Protein AF-A0A2M7NHA9-F1 (afdb_monomer_lite)

Foldseek 3Di:
DDQDDQAPDPDDPDRRNDPVCVDPVNCVVVVVVSVVNVCVVVVHFDWDFDQDPVRDTDTDGDDD

Secondary structure (DSSP, 8-state):
------TT--S-SS-TTSGGGGSHHHHHHHHHHHHHHHHHHTT---EEEEE-TTS-EEEEE---

Sequence (64 aa):
MNTAKLFGISYSNRDFSQKDAWGKNQFNSSFPASLAAYLESKNLESIYLILDENLKIQHEKITT

pLDDT: mean 88.93, std 9.09, range [48.03, 96.94]

Radius of gyration: 14.89 Å; chains: 1; bounding box: 33×32×32 Å

Structure (mmCIF, N/CA/C/O backbone):
data_AF-A0A2M7NHA9-F1
#
_entry.id   AF-A0A2M7NHA9-F1
#
loop_
_atom_site.group_PDB
_atom_site.id
_atom_site.type_symbol
_atom_site.label_atom_id
_atom_site.label_alt_id
_atom_site.label_comp_id
_atom_site.label_asym_id
_atom_site.label_entity_id
_atom_site.label_seq_id
_atom_site.pdbx_PDB_ins_code
_atom_site.Cartn_x
_atom_site.Cartn_y
_atom_site.Cartn_z
_atom_site.occupancy
_atom_site.B_iso_or_equiv
_atom_site.auth_seq_id
_atom_site.auth_comp_id
_atom_site.auth_asym_id
_atom_site.auth_atom_id
_atom_site.pdbx_PDB_model_num
ATOM 1 N N . MET A 1 1 ? 14.330 -15.404 -12.374 1.00 48.03 1 MET A N 1
ATOM 2 C CA . MET A 1 1 ? 14.891 -14.165 -11.789 1.00 48.03 1 MET A CA 1
ATOM 3 C C . MET A 1 1 ? 13.832 -13.545 -10.895 1.00 48.03 1 MET A C 1
ATOM 5 O O . MET A 1 1 ? 12.679 -13.515 -11.304 1.00 48.03 1 MET A O 1
ATOM 9 N N . ASN A 1 2 ? 14.190 -13.100 -9.689 1.00 60.97 2 ASN A N 1
ATOM 10 C CA . ASN A 1 2 ? 13.275 -12.328 -8.845 1.00 60.97 2 ASN A CA 1
ATOM 11 C C . ASN A 1 2 ? 13.246 -10.886 -9.360 1.00 60.97 2 ASN A C 1
ATOM 13 O O . ASN A 1 2 ? 14.194 -10.138 -9.143 1.00 60.97 2 ASN A O 1
ATOM 17 N N . THR A 1 3 ? 12.189 -10.513 -10.078 1.00 76.25 3 THR A N 1
ATOM 18 C CA . THR A 1 3 ? 11.956 -9.124 -10.490 1.00 76.25 3 THR A CA 1
ATOM 19 C C . THR A 1 3 ? 11.502 -8.317 -9.278 1.00 76.25 3 THR A C 1
ATOM 21 O O . THR A 1 3 ? 10.632 -8.773 -8.529 1.00 76.25 3 THR A O 1
ATOM 24 N N . ALA A 1 4 ? 12.082 -7.132 -9.073 1.00 86.62 4 ALA A N 1
ATOM 25 C CA . ALA A 1 4 ? 11.621 -6.208 -8.043 1.00 86.62 4 ALA A CA 1
ATOM 26 C C . ALA A 1 4 ? 10.133 -5.900 -8.263 1.00 86.62 4 ALA A C 1
ATOM 28 O O . ALA A 1 4 ? 9.722 -5.572 -9.375 1.00 86.62 4 ALA A O 1
ATOM 29 N N . LYS A 1 5 ? 9.322 -6.059 -7.216 1.00 91.38 5 LYS A N 1
ATOM 30 C CA 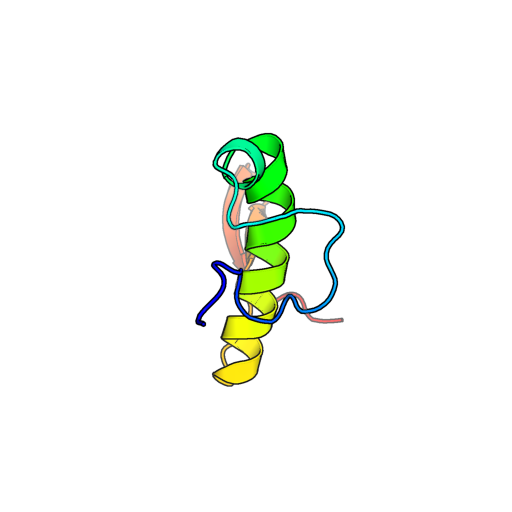. LYS A 1 5 ? 7.875 -5.830 -7.247 1.00 91.38 5 LYS A CA 1
ATOM 31 C C . LYS A 1 5 ? 7.349 -5.516 -5.857 1.00 91.38 5 LYS A C 1
ATOM 33 O O . LYS A 1 5 ? 7.939 -5.915 -4.855 1.00 91.38 5 LYS A O 1
ATOM 38 N N . LEU A 1 6 ? 6.206 -4.848 -5.820 1.00 93.88 6 LEU A N 1
ATOM 39 C CA . LEU A 1 6 ? 5.420 -4.680 -4.609 1.00 93.88 6 LEU A CA 1
ATOM 40 C C . LEU A 1 6 ? 4.525 -5.911 -4.388 1.00 93.88 6 LEU A C 1
ATOM 42 O O . LEU A 1 6 ? 3.980 -6.479 -5.335 1.00 93.88 6 LEU A O 1
ATOM 46 N N . PHE A 1 7 ? 4.409 -6.351 -3.134 1.00 95.19 7 PHE A N 1
ATOM 47 C CA . PHE A 1 7 ? 3.614 -7.516 -2.737 1.00 95.19 7 PHE A CA 1
ATOM 48 C C . PHE A 1 7 ? 2.170 -7.417 -3.252 1.00 95.19 7 PHE A C 1
ATOM 50 O O . PHE A 1 7 ? 1.579 -6.342 -3.211 1.00 95.19 7 PHE A O 1
ATOM 57 N N . GLY A 1 8 ? 1.615 -8.525 -3.751 1.00 93.81 8 GLY A N 1
ATOM 58 C CA . GLY A 1 8 ? 0.245 -8.593 -4.276 1.00 93.81 8 GLY A CA 1
ATOM 59 C C . GLY A 1 8 ? 0.019 -7.922 -5.639 1.00 93.81 8 GLY A C 1
ATOM 60 O O . GLY A 1 8 ? -0.972 -8.218 -6.302 1.00 93.81 8 GLY A O 1
ATOM 61 N N . ILE A 1 9 ? 0.939 -7.079 -6.121 1.00 92.69 9 ILE A N 1
ATOM 62 C CA . ILE A 1 9 ? 0.796 -6.383 -7.405 1.00 92.69 9 ILE A CA 1
ATOM 63 C C . ILE A 1 9 ? 1.411 -7.230 -8.524 1.00 92.69 9 ILE A C 1
ATOM 65 O O . ILE A 1 9 ? 2.629 -7.269 -8.696 1.00 92.69 9 ILE A O 1
ATOM 69 N N . SER A 1 10 ? 0.551 -7.909 -9.289 1.00 89.75 10 SER A N 1
ATOM 70 C CA . SER A 1 10 ? 0.964 -8.756 -10.425 1.00 89.75 10 SER A CA 1
ATOM 71 C C . SER A 1 10 ? 0.802 -8.076 -11.787 1.00 89.75 10 SER A C 1
ATOM 73 O O . SER A 1 10 ? 1.555 -8.374 -12.708 1.00 89.75 10 SER A O 1
ATOM 75 N N . TYR A 1 11 ? -0.141 -7.138 -11.905 1.00 89.12 11 TYR A N 1
ATOM 76 C CA . TYR A 1 11 ? -0.415 -6.397 -13.135 1.00 89.12 11 TYR A CA 1
ATOM 77 C C . TYR A 1 11 ? -0.323 -4.903 -12.841 1.00 89.1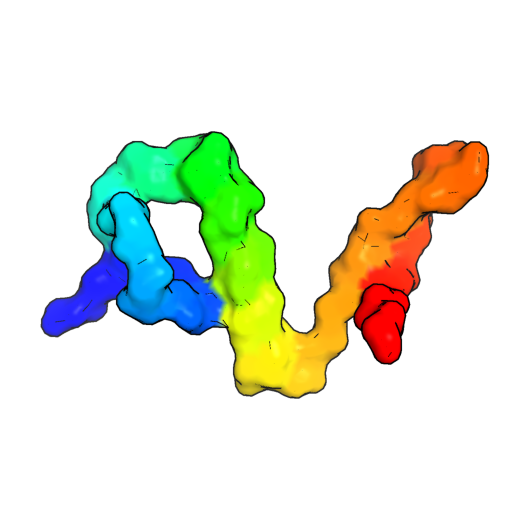2 11 TYR A C 1
ATOM 79 O O . TYR A 1 11 ? -1.181 -4.334 -12.172 1.00 89.12 11 TYR A O 1
ATOM 87 N N . SER A 1 12 ? 0.760 -4.283 -13.300 1.00 87.88 12 SER A N 1
ATOM 88 C CA . SER A 1 12 ? 1.048 -2.865 -13.102 1.00 87.88 12 SER A CA 1
ATOM 89 C C . SER A 1 12 ? 1.573 -2.287 -14.405 1.00 87.88 12 SER A C 1
ATOM 91 O O . SER A 1 12 ? 2.371 -2.920 -15.090 1.00 87.88 12 SER A O 1
ATOM 93 N N . ASN A 1 13 ? 1.173 -1.060 -14.726 1.00 88.44 13 ASN A N 1
ATOM 94 C CA . ASN A 1 13 ? 1.787 -0.281 -15.801 1.00 88.44 13 ASN A CA 1
ATOM 95 C C . ASN A 1 13 ? 3.151 0.314 -15.396 1.00 88.44 13 ASN A C 1
ATOM 97 O O . ASN A 1 13 ? 3.735 1.080 -16.157 1.00 88.44 13 ASN A O 1
ATOM 101 N N . ARG A 1 14 ? 3.641 -0.002 -14.190 1.00 89.75 14 ARG A N 1
ATOM 102 C CA . ARG A 1 14 ? 4.912 0.474 -13.635 1.00 89.75 14 ARG A CA 1
ATOM 103 C C . ARG A 1 14 ? 5.902 -0.666 -13.521 1.00 89.75 14 ARG A C 1
ATOM 105 O O . ARG A 1 14 ? 5.574 -1.717 -12.971 1.00 89.75 14 ARG A O 1
ATOM 112 N N . ASP A 1 15 ? 7.122 -0.401 -13.963 1.00 91.00 15 ASP A N 1
ATOM 113 C CA . ASP A 1 15 ? 8.254 -1.300 -13.796 1.00 91.00 15 ASP A CA 1
ATOM 114 C C . ASP A 1 15 ? 9.002 -0.973 -12.497 1.00 91.00 15 ASP A C 1
ATOM 116 O O . ASP A 1 15 ? 9.766 -0.013 -12.417 1.00 91.00 15 ASP A O 1
ATOM 120 N N . PHE A 1 16 ? 8.785 -1.793 -11.466 1.00 90.81 16 PHE A N 1
ATOM 121 C CA . PHE A 1 16 ? 9.431 -1.633 -10.161 1.00 90.81 16 PHE A CA 1
ATOM 122 C C . PHE A 1 16 ? 10.915 -2.027 -10.151 1.00 90.81 16 PHE A C 1
ATOM 124 O O . PHE A 1 16 ? 11.576 -1.844 -9.128 1.00 90.81 16 PHE A O 1
ATOM 131 N N . SER A 1 17 ? 11.470 -2.530 -11.260 1.00 90.12 17 SER A N 1
ATOM 132 C CA . SER A 1 17 ? 12.924 -2.634 -11.420 1.00 90.12 17 SER A CA 1
ATOM 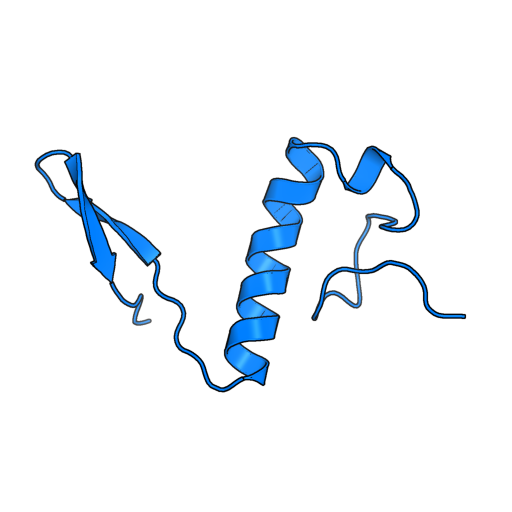133 C C . SER A 1 17 ? 13.580 -1.278 -11.708 1.00 90.12 17 SER A C 1
ATOM 135 O O . SER A 1 17 ? 14.773 -1.113 -11.457 1.00 90.12 17 SER A O 1
ATOM 137 N N . GLN A 1 18 ? 12.803 -0.286 -12.161 1.00 91.81 18 GLN A N 1
ATOM 138 C CA . GLN A 1 18 ? 13.286 1.061 -12.450 1.00 91.81 18 GLN A CA 1
ATOM 139 C C . GLN A 1 18 ? 13.180 1.967 -11.226 1.00 91.81 18 GLN A C 1
ATOM 141 O O . GLN A 1 18 ? 12.162 2.004 -10.533 1.00 91.81 18 GLN A O 1
ATOM 146 N N . LYS A 1 19 ? 14.216 2.781 -11.003 1.00 91.69 19 LYS A N 1
ATOM 147 C CA . LYS A 1 19 ? 14.272 3.757 -9.902 1.00 91.69 19 LYS A CA 1
ATOM 148 C C . LYS A 1 19 ? 13.081 4.724 -9.907 1.00 91.69 19 LYS A C 1
ATOM 150 O O . LYS A 1 19 ? 12.589 5.085 -8.842 1.00 91.69 19 LYS A O 1
ATOM 155 N N . ASP A 1 20 ? 12.593 5.104 -11.084 1.00 91.69 20 ASP A N 1
ATOM 156 C CA . ASP A 1 20 ? 11.510 6.083 -11.230 1.00 91.69 20 ASP A CA 1
ATOM 157 C C . ASP A 1 20 ? 10.186 5.608 -10.615 1.00 91.69 20 ASP A C 1
ATOM 159 O O . ASP A 1 20 ? 9.437 6.419 -10.061 1.00 91.69 20 ASP A O 1
ATOM 163 N N . ALA A 1 21 ? 9.924 4.295 -10.624 1.00 91.75 21 ALA A N 1
ATOM 164 C CA . ALA A 1 21 ? 8.743 3.704 -9.993 1.00 91.75 21 ALA A CA 1
ATOM 165 C C . ALA A 1 21 ? 8.750 3.842 -8.458 1.00 91.75 21 ALA A C 1
ATOM 167 O O . ALA A 1 21 ? 7.694 3.783 -7.826 1.00 91.75 21 ALA A O 1
ATOM 168 N N . TRP A 1 22 ? 9.923 4.083 -7.863 1.00 90.88 22 TRP A N 1
ATOM 169 C CA . TRP A 1 22 ? 10.110 4.324 -6.429 1.00 90.88 22 TRP A CA 1
ATOM 170 C C . TRP A 1 22 ? 10.077 5.812 -6.057 1.00 90.88 22 TRP A C 1
ATOM 172 O O . TRP A 1 22 ? 10.233 6.168 -4.890 1.00 90.88 22 TRP A O 1
ATOM 182 N N . GLY A 1 23 ? 9.853 6.705 -7.026 1.00 92.88 23 GLY A N 1
ATOM 183 C CA . GLY A 1 23 ? 9.646 8.125 -6.759 1.00 92.88 23 GLY A CA 1
ATOM 184 C C . GLY A 1 23 ? 8.347 8.388 -5.989 1.00 92.88 23 GLY A C 1
ATOM 185 O O . GLY A 1 23 ? 7.365 7.665 -6.152 1.00 92.88 23 GLY A O 1
ATOM 186 N N . LYS A 1 24 ? 8.316 9.471 -5.196 1.00 88.06 24 LYS A N 1
ATOM 187 C CA . LYS A 1 24 ? 7.216 9.855 -4.281 1.00 88.06 24 LYS A CA 1
ATOM 188 C C . LYS A 1 24 ? 5.813 9.631 -4.862 1.00 88.06 24 LYS A C 1
ATOM 190 O O . LYS A 1 24 ? 4.984 8.989 -4.234 1.00 88.06 24 LYS A O 1
ATOM 195 N N . ASN A 1 25 ? 5.542 10.126 -6.068 1.00 88.00 25 ASN A N 1
ATOM 196 C CA . ASN A 1 25 ? 4.192 10.080 -6.647 1.00 88.00 25 ASN A CA 1
ATOM 197 C C . ASN A 1 25 ? 3.788 8.672 -7.110 1.00 88.00 25 ASN A C 1
ATOM 199 O O . ASN A 1 25 ? 2.621 8.284 -7.009 1.00 88.00 25 ASN A O 1
ATOM 203 N N . GLN A 1 26 ? 4.752 7.897 -7.610 1.00 89.50 26 GLN A N 1
ATOM 204 C CA . GLN A 1 26 ? 4.491 6.534 -8.044 1.00 89.50 26 GLN A CA 1
ATOM 205 C C . GLN A 1 26 ? 4.402 5.618 -6.818 1.00 89.50 26 GLN A C 1
ATOM 207 O O . GLN A 1 26 ? 3.358 5.025 -6.544 1.00 89.50 26 GLN A O 1
ATOM 212 N N . PHE A 1 27 ? 5.426 5.606 -5.977 1.00 90.94 27 PHE A N 1
ATOM 213 C CA . PHE A 1 27 ? 5.434 4.768 -4.788 1.00 90.94 27 PHE A CA 1
ATOM 214 C C . PHE A 1 27 ? 4.205 4.990 -3.889 1.00 90.94 27 PHE A C 1
ATOM 216 O O . PHE A 1 27 ? 3.540 4.021 -3.537 1.00 90.94 27 PHE A O 1
ATOM 223 N N . ASN A 1 28 ? 3.810 6.241 -3.619 1.00 89.56 28 ASN A N 1
ATOM 224 C CA . ASN A 1 28 ? 2.682 6.534 -2.724 1.00 89.56 28 ASN A CA 1
ATOM 225 C C . ASN A 1 28 ? 1.318 6.053 -3.242 1.00 89.56 28 ASN A C 1
ATOM 227 O O . ASN A 1 28 ? 0.402 5.892 -2.444 1.00 89.56 28 ASN A O 1
ATOM 231 N N . SER A 1 29 ? 1.164 5.823 -4.549 1.00 87.19 29 SER A N 1
ATOM 232 C CA . SER A 1 29 ? -0.074 5.259 -5.107 1.00 87.19 29 SER A CA 1
ATOM 233 C C . SER A 1 29 ? -0.052 3.730 -5.165 1.00 87.19 29 SER A C 1
ATOM 235 O O . SER A 1 29 ? -1.100 3.105 -5.044 1.00 87.19 29 SER A O 1
ATOM 237 N N . SER A 1 30 ? 1.121 3.106 -5.310 1.00 92.94 30 SER A N 1
ATOM 238 C CA . SER A 1 30 ? 1.231 1.641 -5.390 1.00 92.94 30 SER A CA 1
ATOM 239 C C . SER A 1 30 ? 1.462 0.969 -4.033 1.00 92.94 30 SER A C 1
ATOM 241 O O . SER A 1 30 ? 1.011 -0.154 -3.819 1.00 92.94 30 SER A O 1
ATOM 243 N N . PHE A 1 31 ? 2.140 1.636 -3.099 1.00 93.50 31 PHE A N 1
ATOM 244 C CA . PHE A 1 31 ? 2.457 1.075 -1.788 1.00 93.50 31 PHE A CA 1
ATOM 245 C C . PHE A 1 31 ? 1.217 0.773 -0.931 1.00 93.50 31 PHE A C 1
ATOM 247 O O . PHE A 1 31 ? 1.155 -0.338 -0.411 1.00 93.50 31 PHE A O 1
ATOM 254 N N . PRO A 1 32 ? 0.196 1.651 -0.823 1.00 92.19 32 PRO A N 1
ATOM 255 C CA . PRO A 1 32 ? -1.000 1.341 -0.035 1.00 92.19 32 PRO A CA 1
ATOM 256 C C . PRO A 1 32 ? -1.736 0.092 -0.532 1.00 92.19 32 PRO A C 1
ATOM 258 O O . PRO A 1 32 ? -2.144 -0.740 0.273 1.00 92.19 32 PRO A O 1
ATOM 261 N N . ALA A 1 33 ? -1.834 -0.090 -1.855 1.00 92.25 33 ALA A N 1
ATOM 262 C CA . ALA A 1 33 ? -2.427 -1.290 -2.447 1.00 92.25 33 ALA A CA 1
ATOM 263 C C . ALA A 1 33 ? -1.621 -2.554 -2.103 1.00 92.25 33 ALA A C 1
ATOM 265 O O . ALA A 1 33 ? -2.187 -3.587 -1.751 1.00 92.25 33 ALA A O 1
ATOM 266 N N . SER A 1 34 ? -0.290 -2.459 -2.153 1.00 95.06 34 SER A N 1
ATOM 267 C CA . SER A 1 34 ? 0.596 -3.558 -1.771 1.00 95.06 34 SER A CA 1
ATOM 268 C C . SER A 1 34 ? 0.506 -3.917 -0.289 1.00 95.06 34 SER A C 1
ATOM 270 O O . SER A 1 34 ? 0.476 -5.096 0.064 1.00 95.06 34 SER A O 1
ATOM 272 N N . LEU A 1 35 ? 0.435 -2.902 0.573 1.00 93.88 35 LEU A N 1
ATOM 273 C CA . LEU A 1 35 ? 0.290 -3.070 2.012 1.00 93.88 35 LEU A CA 1
ATOM 274 C C . LEU A 1 35 ? -1.047 -3.734 2.354 1.00 93.88 35 LEU A C 1
ATOM 276 O O . LEU A 1 35 ? -1.063 -4.658 3.159 1.00 93.88 35 LEU A O 1
ATOM 280 N N . ALA A 1 36 ? -2.142 -3.325 1.709 1.00 91.69 36 ALA A N 1
ATOM 281 C CA . ALA A 1 36 ? -3.448 -3.954 1.890 1.00 91.69 36 ALA A CA 1
ATOM 282 C C . ALA A 1 36 ? -3.419 -5.448 1.524 1.00 91.69 36 ALA A C 1
ATOM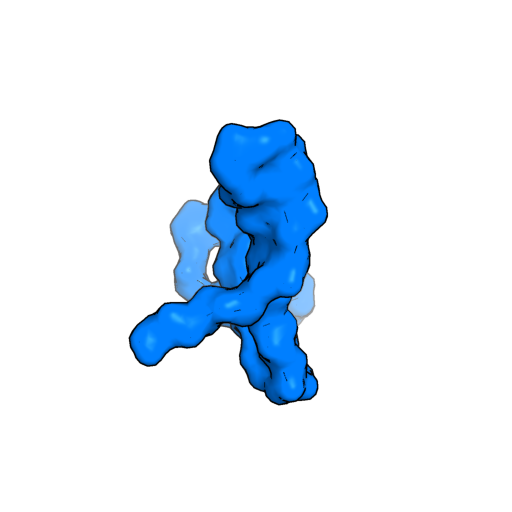 284 O O . ALA A 1 36 ? -3.841 -6.279 2.324 1.00 91.69 36 ALA A O 1
ATOM 285 N N . ALA A 1 37 ? -2.837 -5.800 0.370 1.00 94.25 37 ALA A N 1
ATOM 286 C CA . ALA A 1 37 ? -2.669 -7.198 -0.030 1.00 94.25 37 ALA A CA 1
ATOM 287 C C . ALA A 1 37 ? -1.803 -7.988 0.967 1.00 94.25 37 ALA A C 1
ATOM 289 O O . ALA A 1 37 ? -2.078 -9.149 1.259 1.00 94.25 37 ALA A O 1
ATOM 290 N N . TYR A 1 38 ? -0.754 -7.367 1.514 1.00 95.38 38 TYR A N 1
ATOM 291 C CA . TYR A 1 38 ? 0.089 -8.004 2.523 1.00 95.38 38 TYR A CA 1
ATOM 292 C C . TYR A 1 38 ? -0.666 -8.277 3.827 1.00 95.38 38 TYR A C 1
ATOM 294 O O . TYR A 1 38 ? -0.578 -9.389 4.347 1.00 95.38 38 TYR A O 1
ATOM 302 N N . LEU A 1 39 ? -1.412 -7.295 4.341 1.00 93.81 39 LEU A N 1
ATOM 303 C CA . LEU A 1 39 ? -2.203 -7.443 5.564 1.00 93.81 39 LEU A CA 1
ATOM 304 C C . LEU A 1 39 ? -3.244 -8.559 5.420 1.00 93.81 39 LEU A C 1
ATOM 306 O O . LEU A 1 39 ? -3.312 -9.431 6.285 1.00 93.81 39 LEU A O 1
ATOM 310 N N . GLU A 1 40 ? -3.956 -8.596 4.291 1.00 93.31 40 GLU A N 1
ATOM 311 C CA . GLU A 1 40 ? -4.909 -9.664 3.969 1.00 93.31 40 GLU A CA 1
ATOM 312 C C . GLU A 1 40 ? -4.230 -11.041 3.974 1.00 93.31 40 GLU A C 1
ATOM 314 O O . GLU A 1 40 ? -4.668 -11.935 4.697 1.00 93.31 40 GLU A O 1
ATOM 319 N N . SER A 1 41 ? -3.070 -11.179 3.319 1.00 96.44 41 SER A N 1
ATOM 320 C CA . SER A 1 41 ? -2.322 -12.447 3.281 1.00 96.44 41 SER A CA 1
ATOM 321 C C . SER A 1 41 ? -1.832 -12.937 4.653 1.00 96.44 41 SER A C 1
ATOM 323 O O . SER A 1 41 ? -1.425 -14.091 4.809 1.00 96.44 41 SER A O 1
ATOM 325 N N . LYS A 1 42 ? -1.817 -12.044 5.650 1.00 96.75 42 LYS A N 1
ATOM 326 C CA . LYS A 1 42 ? -1.449 -12.321 7.042 1.00 96.75 42 LYS A CA 1
ATOM 327 C C . LYS A 1 42 ? -2.656 -12.413 7.970 1.00 96.75 42 LYS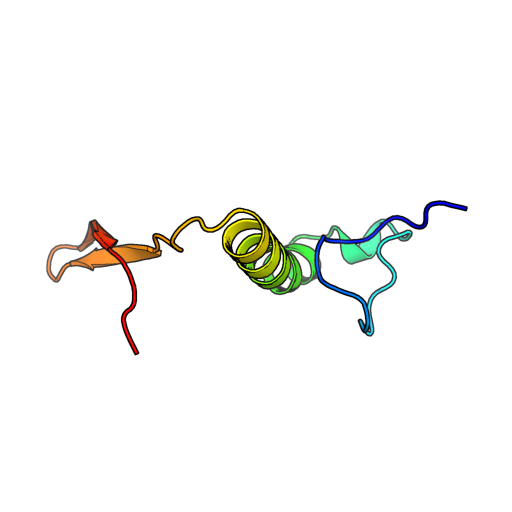 A C 1
ATOM 329 O O . LYS A 1 42 ? -2.457 -12.596 9.168 1.00 96.75 42 LYS A O 1
ATOM 334 N N . ASN A 1 43 ? -3.873 -12.310 7.435 1.00 94.06 43 ASN A N 1
ATOM 335 C CA . ASN A 1 43 ? -5.109 -12.231 8.203 1.00 94.06 43 ASN A CA 1
ATOM 336 C C . ASN A 1 43 ? -5.055 -11.111 9.265 1.00 94.06 43 ASN A C 1
ATOM 338 O O . ASN A 1 43 ? -5.492 -11.286 10.403 1.00 94.06 43 ASN A O 1
ATOM 342 N N . LEU A 1 44 ? -4.444 -9.978 8.896 1.00 91.69 44 LEU A N 1
ATOM 343 C CA . LEU A 1 44 ? -4.341 -8.767 9.705 1.00 91.69 44 LEU A CA 1
ATOM 344 C C . LEU A 1 44 ? -5.348 -7.731 9.215 1.00 91.69 44 LEU A C 1
ATOM 346 O O . LEU A 1 44 ? -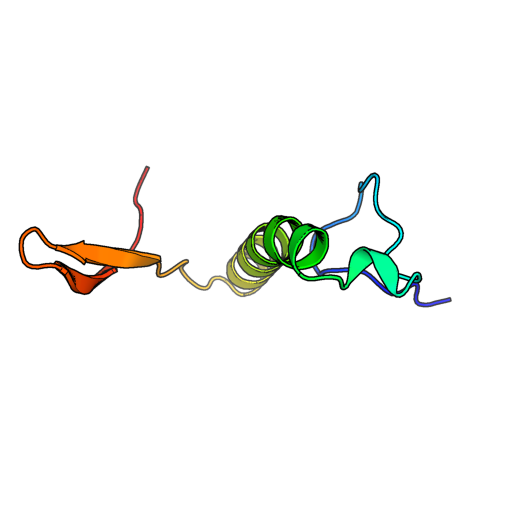5.565 -7.561 8.016 1.00 91.69 44 LEU A O 1
ATOM 350 N N . GLU A 1 45 ? -5.927 -6.996 10.154 1.00 87.75 45 GLU A N 1
ATOM 351 C CA . GLU A 1 45 ? -6.885 -5.943 9.839 1.00 87.75 45 GLU A CA 1
ATOM 352 C C . GLU A 1 45 ? -6.180 -4.679 9.342 1.00 87.75 45 GLU A C 1
ATOM 354 O O . GLU A 1 45 ? -5.099 -4.310 9.810 1.00 87.75 45 GLU A O 1
ATOM 359 N N . SER A 1 46 ? -6.819 -3.987 8.398 1.00 86.19 46 SER A N 1
ATOM 360 C CA . SER A 1 46 ? -6.366 -2.675 7.947 1.00 86.19 46 SER A CA 1
ATOM 361 C C . SER A 1 46 ? -6.850 -1.605 8.925 1.00 86.19 46 SER A C 1
ATOM 363 O O . SER A 1 46 ? -8.049 -1.341 9.029 1.00 86.19 46 SER A O 1
ATOM 365 N N . ILE A 1 47 ? -5.911 -1.020 9.670 1.00 86.44 47 ILE A N 1
ATOM 366 C CA . ILE A 1 47 ? -6.168 0.091 10.589 1.00 86.44 47 ILE A CA 1
ATOM 367 C C . ILE A 1 47 ? -5.830 1.398 9.878 1.00 86.44 47 ILE A C 1
ATOM 369 O O . ILE A 1 47 ? -4.698 1.603 9.437 1.00 86.44 47 ILE A O 1
ATOM 373 N N . TYR A 1 48 ? -6.815 2.281 9.782 1.00 86.06 48 TYR A N 1
ATOM 374 C CA . TYR A 1 48 ? -6.703 3.581 9.141 1.00 86.06 48 TYR A CA 1
ATOM 375 C C . TYR A 1 48 ? -6.449 4.670 10.176 1.00 86.06 48 TYR A C 1
ATOM 377 O O . TYR A 1 48 ? -6.967 4.625 11.292 1.00 86.06 48 TYR A O 1
ATOM 385 N N . LEU A 1 49 ? -5.669 5.672 9.770 1.00 89.94 49 LEU A N 1
ATOM 386 C CA . LEU A 1 49 ? -5.563 6.938 10.484 1.00 89.94 49 LEU A CA 1
ATOM 387 C C . LEU A 1 49 ? -6.728 7.823 10.050 1.00 89.94 49 LEU A C 1
ATOM 389 O O . LEU A 1 49 ? -6.839 8.165 8.871 1.00 89.94 49 LEU A O 1
ATOM 393 N N . ILE A 1 50 ? -7.580 8.184 10.999 1.00 90.31 50 ILE A N 1
ATOM 394 C CA . ILE A 1 50 ? -8.730 9.062 10.788 1.00 90.31 50 ILE A CA 1
ATOM 395 C C . ILE A 1 50 ? -8.519 10.322 11.624 1.00 90.31 50 ILE A C 1
ATOM 397 O O . ILE A 1 50 ? -7.906 10.269 12.687 1.00 90.31 50 ILE A O 1
ATOM 401 N N . LEU A 1 51 ? -8.977 11.469 11.131 1.00 93.75 51 LEU A N 1
ATOM 402 C CA . LEU A 1 51 ? -9.038 12.690 11.926 1.00 93.75 51 LEU A CA 1
ATOM 403 C C . LEU A 1 51 ? -10.457 12.852 12.456 1.00 93.75 51 LEU A C 1
ATOM 405 O O . LEU A 1 51 ? -11.409 12.777 11.679 1.00 93.75 51 LEU A O 1
ATOM 409 N N . ASP A 1 52 ? -10.588 13.079 13.758 1.00 92.62 52 ASP A N 1
ATOM 410 C CA . ASP A 1 52 ? -11.867 13.481 14.332 1.00 92.62 52 ASP A CA 1
ATOM 411 C C . ASP A 1 52 ? -12.205 14.944 13.991 1.00 92.62 52 ASP A C 1
ATOM 413 O O . ASP A 1 52 ? -11.426 15.675 13.370 1.00 92.62 52 ASP A O 1
ATOM 417 N N . GLU A 1 53 ? -13.385 15.389 14.422 1.00 95.38 53 GLU A N 1
ATOM 418 C CA . GLU A 1 53 ? -13.865 16.766 14.245 1.00 95.38 53 GLU A CA 1
ATOM 419 C C . GLU A 1 53 ? -12.929 17.836 14.841 1.00 95.38 53 GLU A C 1
ATOM 421 O O . GLU A 1 53 ? -12.983 18.999 14.447 1.00 95.38 53 GLU A O 1
ATOM 426 N N . ASN A 1 54 ? -12.034 17.442 15.751 1.00 96.94 54 ASN A N 1
ATOM 427 C CA . ASN A 1 54 ? -11.053 18.299 16.408 1.00 96.94 54 ASN A CA 1
ATOM 428 C C . ASN A 1 54 ? -9.637 18.130 15.827 1.00 96.94 54 ASN A C 1
ATOM 430 O O . ASN A 1 54 ? -8.668 18.587 16.439 1.00 96.94 54 ASN A O 1
ATOM 434 N N . LEU A 1 55 ? -9.499 17.480 14.664 1.00 94.50 55 LEU A N 1
ATOM 435 C CA . LEU A 1 55 ? -8.226 17.179 14.000 1.00 94.50 55 LEU A CA 1
ATOM 436 C C . LEU A 1 55 ? -7.277 16.306 14.839 1.00 94.50 55 LEU A C 1
ATOM 438 O O . LEU A 1 55 ? -6.058 16.349 14.646 1.00 94.50 55 LEU A O 1
ATOM 442 N N . LYS A 1 56 ? -7.804 15.497 15.763 1.00 96.56 56 LYS A N 1
ATOM 443 C CA . LYS A 1 56 ? -7.003 14.505 16.485 1.00 96.56 56 LYS A CA 1
ATOM 444 C C . LYS A 1 56 ? -6.992 13.185 15.730 1.00 96.56 56 LYS A C 1
ATOM 446 O O . LYS A 1 56 ? -7.997 12.760 15.167 1.00 96.56 56 LYS A O 1
ATOM 451 N N . ILE A 1 57 ? -5.831 12.536 15.746 1.00 95.06 57 ILE A N 1
ATOM 452 C CA . ILE A 1 57 ? -5.620 11.243 15.096 1.00 95.06 57 ILE A CA 1
ATOM 453 C C . ILE A 1 57 ? -6.329 10.148 15.898 1.00 95.06 57 ILE A C 1
ATOM 455 O O . ILE A 1 57 ? -6.035 9.949 17.076 1.00 95.06 57 ILE A O 1
ATOM 459 N N . GLN A 1 58 ? -7.200 9.411 15.222 1.00 92.62 58 GLN A N 1
ATOM 460 C CA . GLN A 1 58 ? -7.852 8.189 15.674 1.00 92.62 58 GLN A CA 1
ATOM 461 C C . GLN A 1 58 ? -7.382 7.009 14.815 1.00 92.62 58 GLN A C 1
ATOM 463 O O . GLN A 1 58 ? -6.970 7.184 13.665 1.00 92.62 58 GLN A O 1
ATOM 468 N N . HIS A 1 59 ? -7.432 5.805 15.383 1.00 91.62 59 HIS A N 1
ATOM 469 C CA . HIS A 1 59 ? -7.081 4.563 14.697 1.00 91.62 59 HIS A CA 1
ATOM 470 C C . HIS A 1 59 ? -8.322 3.683 14.623 1.00 91.62 59 HIS A C 1
ATOM 472 O O . HIS A 1 59 ? -8.774 3.177 15.650 1.00 91.62 59 HIS A O 1
ATOM 478 N N . GLU A 1 60 ? -8.867 3.488 13.427 1.00 86.75 60 GLU A N 1
ATOM 479 C CA . GLU A 1 60 ? -10.114 2.741 13.253 1.00 86.75 60 GLU A CA 1
ATOM 480 C C . GLU A 1 60 ? -10.036 1.747 12.096 1.00 86.75 60 GLU A C 1
ATOM 482 O O . GLU A 1 60 ? -9.217 1.866 11.182 1.00 86.75 60 GLU A O 1
ATOM 487 N N . LYS A 1 61 ? -10.915 0.745 12.142 1.00 85.44 61 LYS A N 1
ATOM 488 C CA . LYS A 1 61 ? -11.144 -0.182 11.033 1.00 85.44 61 LYS A CA 1
ATOM 489 C C . LYS A 1 61 ? -12.230 0.398 10.143 1.00 85.44 61 LYS A C 1
ATOM 491 O O . LYS A 1 61 ? -13.299 0.744 10.640 1.00 85.44 61 LYS A O 1
ATOM 496 N N . ILE A 1 62 ? -12.001 0.420 8.835 1.00 73.06 62 ILE A N 1
ATOM 497 C CA . ILE A 1 62 ? -13.085 0.687 7.890 1.00 73.06 62 ILE A CA 1
ATOM 498 C C . ILE A 1 62 ? -13.867 -0.616 7.720 1.00 73.06 62 ILE A C 1
ATOM 500 O O . ILE A 1 62 ? -13.340 -1.602 7.207 1.00 73.06 62 ILE A O 1
ATOM 504 N N . THR A 1 63 ? -15.112 -0.626 8.186 1.00 65.75 63 THR A N 1
ATOM 505 C CA . THR A 1 63 ? -16.091 -1.668 7.853 1.00 65.75 63 THR A CA 1
ATOM 506 C C . THR A 1 63 ? -16.895 -1.192 6.646 1.00 65.75 63 THR A C 1
ATOM 508 O O . THR A 1 63 ? -17.179 -0.001 6.526 1.00 65.75 63 THR A O 1
ATOM 511 N N . THR A 1 64 ? -17.155 -2.095 5.698 1.00 57.78 64 THR A N 1
ATOM 512 C CA . THR A 1 64 ? -17.939 -1.809 4.480 1.00 57.78 64 THR A CA 1
ATOM 513 C C . THR A 1 64 ? -19.355 -2.329 4.647 1.00 57.78 64 THR A C 1
ATOM 515 O O . THR A 1 64 ? -19.495 -3.387 5.302 1.00 57.78 64 THR A O 1
#